Protein AF-A0A0F9M848-F1 (afdb_monomer_lite)

Secondary structure (DSSP, 8-state):
-----HHHHHHHTT---SEEEEEEETTHHHHHHTTHHHHHHH--EEEEEEE-------

Sequence (58 aa):
VESTTIDSYVKERNLKVGLIKLDIEGHGLKALEGAKNTIKKYKPMLLISIYIQKGVNN

Radius of gyration: 12.99 Å; chains: 1; bounding box: 37×25×25 Å

Organism: NCBI:txid412755

Foldseek 3Di:
DDDAAPVVVCVVVVDQAAEDEEDDAQCQVVNCVSCVVNCVPRVHHYHYDYHHDDDPPD

pLDDT: mean 90.26, std 12.96, range [45.19, 98.69]

Structure (mmCIF, N/CA/C/O backbone):
data_AF-A0A0F9M848-F1
#
_entry.id   AF-A0A0F9M848-F1
#
loop_
_atom_site.group_PDB
_atom_site.id
_atom_site.type_symbol
_atom_site.label_atom_id
_atom_site.label_alt_id
_atom_site.label_comp_id
_atom_site.label_asym_id
_atom_site.label_entity_id
_atom_site.l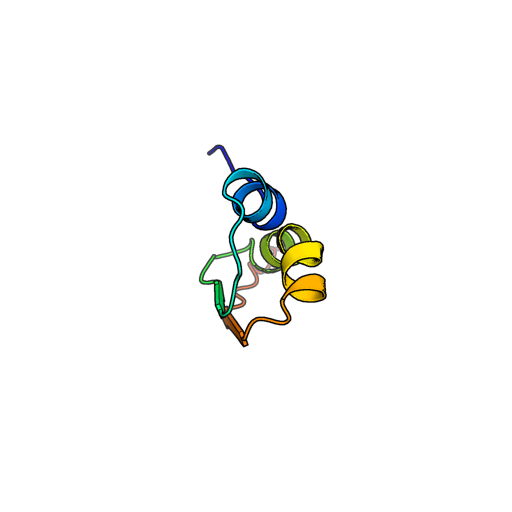abel_seq_id
_atom_site.pdbx_PDB_ins_code
_atom_site.Cartn_x
_atom_site.Cartn_y
_atom_site.Cartn_z
_atom_site.occupancy
_atom_site.B_iso_or_equiv
_atom_site.auth_seq_id
_atom_site.auth_comp_id
_atom_site.auth_asym_id
_atom_site.auth_atom_id
_atom_site.pdbx_PDB_model_num
ATOM 1 N N . VAL A 1 1 ? 14.641 9.142 -9.482 1.00 75.56 1 VAL A N 1
ATOM 2 C CA . VAL A 1 1 ? 13.304 9.747 -9.277 1.00 75.56 1 VAL A CA 1
ATOM 3 C C . VAL A 1 1 ? 12.930 9.523 -7.827 1.00 75.56 1 VAL A C 1
ATOM 5 O O . VAL A 1 1 ? 13.225 8.446 -7.321 1.00 75.56 1 VAL A O 1
ATOM 8 N N . GL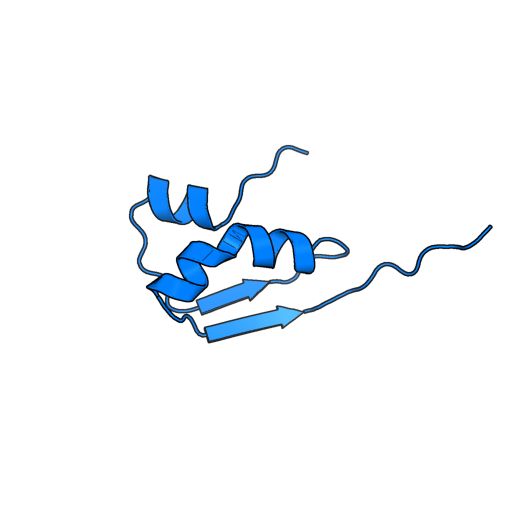U A 1 2 ? 12.367 10.519 -7.154 1.00 90.00 2 GLU A N 1
ATOM 9 C CA . GLU A 1 2 ? 11.884 10.356 -5.779 1.00 90.00 2 GLU A CA 1
ATOM 10 C C . GLU A 1 2 ? 10.605 9.504 -5.748 1.00 90.00 2 GLU A C 1
ATOM 12 O O . GLU A 1 2 ? 9.794 9.552 -6.672 1.00 90.00 2 GLU A O 1
ATOM 17 N N . SER A 1 3 ? 10.425 8.701 -4.697 1.00 92.12 3 SER A N 1
ATOM 18 C CA . SER A 1 3 ? 9.271 7.810 -4.533 1.00 92.12 3 SER A CA 1
ATOM 19 C C . SER A 1 3 ? 8.854 7.720 -3.068 1.00 92.12 3 SER A C 1
ATOM 21 O O . SER A 1 3 ? 9.711 7.765 -2.188 1.00 92.12 3 SER A O 1
ATOM 23 N N . THR A 1 4 ? 7.561 7.514 -2.811 1.00 96.50 4 THR A N 1
ATOM 24 C CA . THR A 1 4 ? 7.007 7.251 -1.471 1.00 96.50 4 THR A CA 1
ATOM 25 C C . THR A 1 4 ? 6.279 5.904 -1.429 1.00 96.50 4 THR A C 1
ATOM 27 O O . THR A 1 4 ? 6.105 5.247 -2.457 1.00 9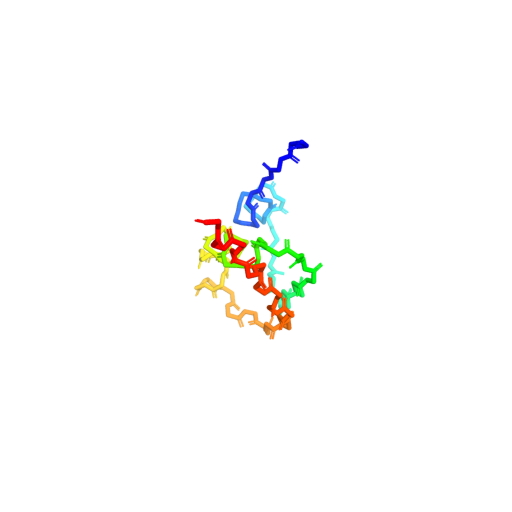6.50 4 THR A O 1
ATOM 30 N N . THR A 1 5 ? 5.854 5.479 -0.241 1.00 98.00 5 THR A N 1
ATOM 31 C CA . THR A 1 5 ? 5.044 4.272 -0.048 1.00 98.00 5 THR A CA 1
ATOM 32 C C . THR A 1 5 ? 3.553 4.602 -0.113 1.00 98.00 5 THR A C 1
ATOM 34 O O . THR A 1 5 ? 3.123 5.721 0.183 1.00 98.00 5 THR A O 1
ATOM 37 N N . ILE A 1 6 ? 2.738 3.609 -0.473 1.00 98.06 6 ILE A N 1
ATOM 38 C CA . ILE A 1 6 ? 1.277 3.755 -0.462 1.00 98.06 6 ILE A CA 1
ATOM 39 C C . ILE A 1 6 ? 0.788 3.998 0.972 1.00 98.06 6 ILE A C 1
ATOM 41 O O . ILE A 1 6 ? -0.082 4.837 1.183 1.00 98.06 6 ILE A O 1
ATOM 45 N N . ASP A 1 7 ? 1.387 3.338 1.964 1.00 98.69 7 ASP A N 1
ATOM 46 C CA . ASP A 1 7 ? 1.050 3.515 3.376 1.00 98.69 7 ASP A CA 1
ATOM 47 C C . ASP A 1 7 ? 1.254 4.955 3.863 1.00 98.69 7 ASP A C 1
ATOM 49 O O . ASP A 1 7 ? 0.355 5.506 4.505 1.00 98.69 7 ASP A O 1
ATOM 53 N N . SER A 1 8 ? 2.394 5.584 3.544 1.00 98.62 8 SER A N 1
ATOM 54 C CA . SER A 1 8 ? 2.650 6.984 3.910 1.00 98.62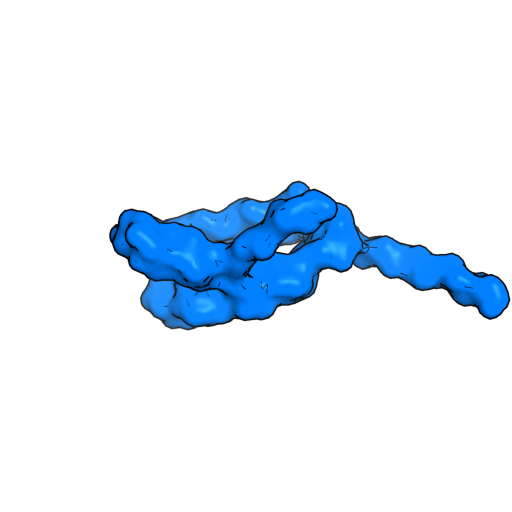 8 SER A CA 1
ATOM 55 C C . SER A 1 8 ? 1.642 7.912 3.240 1.00 98.62 8 SER A C 1
ATOM 57 O O . SER A 1 8 ? 0.983 8.697 3.920 1.00 98.62 8 SER A O 1
ATOM 59 N N . TYR A 1 9 ? 1.429 7.741 1.933 1.00 98.38 9 TYR A N 1
ATOM 60 C CA . TYR A 1 9 ? 0.492 8.561 1.167 1.00 98.38 9 TYR A CA 1
ATOM 61 C C . TYR A 1 9 ? -0.948 8.467 1.698 1.00 98.38 9 TYR A C 1
ATOM 63 O O . TYR A 1 9 ? -1.646 9.474 1.834 1.00 98.38 9 TYR A O 1
ATOM 71 N N . VAL A 1 10 ? -1.398 7.256 2.036 1.00 98.44 10 VAL A N 1
ATOM 72 C CA . VAL A 1 10 ? -2.730 7.000 2.599 1.00 98.44 10 VAL A CA 1
ATOM 73 C C . VAL A 1 10 ? -2.867 7.599 3.994 1.00 98.44 10 VAL A C 1
ATOM 75 O O . VAL A 1 10 ? -3.905 8.189 4.300 1.00 98.44 10 VAL A O 1
ATOM 78 N N . LYS A 1 11 ? -1.836 7.466 4.838 1.00 98.31 11 LYS A N 1
ATOM 79 C CA . LYS A 1 11 ? -1.835 7.989 6.209 1.00 98.31 11 LYS A CA 1
ATOM 80 C C . LYS A 1 11 ? -1.860 9.515 6.230 1.00 98.31 11 LYS A C 1
ATOM 82 O O . LYS A 1 11 ? -2.705 10.086 6.912 1.00 98.31 11 LYS A O 1
ATOM 87 N N . GLU A 1 12 ? -0.972 10.161 5.480 1.00 98.44 12 GLU A N 1
ATOM 88 C CA . GLU A 1 12 ? -0.838 11.625 5.429 1.00 98.44 12 GLU A CA 1
ATOM 89 C C . GLU A 1 12 ? -2.115 12.311 4.938 1.00 98.44 12 GLU A C 1
ATOM 91 O O . GLU A 1 12 ? -2.443 13.412 5.372 1.00 98.44 12 GLU A O 1
ATOM 96 N N . ARG A 1 13 ? -2.864 11.640 4.059 1.00 98.31 13 ARG A N 1
ATOM 97 C CA . ARG A 1 13 ? -4.107 12.157 3.471 1.00 98.31 13 ARG A CA 1
ATOM 98 C C . ARG A 1 13 ? -5.374 11.611 4.125 1.00 98.31 13 ARG A C 1
ATOM 100 O O . ARG A 1 13 ? -6.466 11.910 3.654 1.00 98.31 13 ARG A O 1
ATOM 107 N N . ASN A 1 14 ? -5.237 10.811 5.183 1.00 97.62 14 ASN A N 1
ATOM 108 C CA . ASN A 1 14 ? -6.340 10.163 5.895 1.00 97.62 14 ASN A CA 1
ATOM 109 C C . ASN A 1 14 ? -7.336 9.436 4.961 1.00 97.62 14 ASN A C 1
ATOM 111 O O . ASN A 1 14 ? -8.554 9.571 5.082 1.00 97.62 14 ASN A O 1
ATOM 115 N N . LEU A 1 15 ? -6.815 8.672 3.995 1.00 98.25 15 LEU A N 1
ATOM 116 C CA . LEU A 1 15 ? -7.632 7.997 2.986 1.00 98.25 15 LEU A CA 1
ATOM 117 C C . LEU A 1 15 ? -8.197 6.665 3.501 1.00 98.25 15 LEU A C 1
ATOM 119 O O . LEU A 1 15 ? -7.547 5.927 4.249 1.00 98.25 15 LEU A O 1
ATOM 123 N N . LYS A 1 16 ? -9.396 6.319 3.018 1.00 98.19 16 LYS A N 1
ATOM 124 C CA . LYS A 1 16 ? -9.978 4.973 3.094 1.00 98.19 16 LYS A CA 1
ATOM 125 C C . LYS A 1 16 ? -9.915 4.347 1.704 1.00 98.19 16 LYS A C 1
ATOM 127 O O . LYS A 1 16 ? -10.512 4.866 0.767 1.00 98.19 16 LYS A O 1
ATOM 132 N N . VAL A 1 17 ? -9.178 3.250 1.567 1.00 98.31 17 VAL A N 1
ATOM 133 C CA . VAL A 1 17 ? -8.843 2.680 0.254 1.00 98.31 17 VAL A CA 1
ATOM 134 C C . VAL A 1 17 ? -9.721 1.468 -0.041 1.00 98.31 17 VAL A C 1
ATOM 136 O O . VAL A 1 17 ? -9.724 0.518 0.732 1.00 98.31 17 VAL A O 1
ATOM 139 N N . GLY A 1 18 ? -10.457 1.498 -1.157 1.00 98.50 18 GLY A N 1
ATOM 140 C CA . GLY A 1 18 ? -11.285 0.375 -1.627 1.00 98.50 18 GLY A CA 1
ATOM 141 C C . GLY A 1 18 ? -10.673 -0.434 -2.777 1.00 98.50 18 GLY A C 1
ATOM 142 O O . GLY A 1 18 ? -11.026 -1.596 -2.960 1.00 98.50 18 GLY A O 1
ATOM 143 N N . LEU A 1 19 ? -9.735 0.151 -3.524 1.00 98.12 19 LEU A N 1
ATOM 144 C CA . LEU A 1 19 ? -9.047 -0.469 -4.658 1.00 98.12 19 LEU A CA 1
ATOM 145 C C . LEU A 1 19 ? -7.598 0.022 -4.706 1.00 98.12 19 LEU A C 1
ATOM 147 O O . LEU A 1 19 ? -7.343 1.212 -4.529 1.00 98.12 19 LEU A O 1
ATOM 151 N N . ILE A 1 20 ? -6.669 -0.884 -4.997 1.00 97.38 20 ILE A N 1
ATOM 152 C CA . ILE A 1 20 ? -5.296 -0.560 -5.383 1.00 97.38 20 ILE A CA 1
ATOM 153 C C . ILE A 1 20 ? -5.061 -1.147 -6.775 1.00 97.38 20 ILE A C 1
ATOM 155 O O . ILE A 1 20 ? -5.128 -2.363 -6.953 1.00 97.38 20 ILE A O 1
ATOM 159 N N . LYS A 1 21 ? -4.769 -0.283 -7.753 1.00 96.12 21 LYS A N 1
ATOM 160 C CA . LYS A 1 21 ? -4.275 -0.685 -9.074 1.00 96.12 21 LYS A CA 1
ATOM 161 C C . LYS A 1 21 ? -2.760 -0.485 -9.123 1.00 96.12 21 LYS A C 1
ATOM 163 O O . LYS A 1 21 ? -2.295 0.619 -8.852 1.00 96.12 21 LYS A O 1
ATOM 168 N N . LEU A 1 22 ? -2.010 -1.523 -9.484 1.00 93.50 22 LEU A N 1
ATOM 169 C CA . LEU A 1 22 ? -0.563 -1.464 -9.698 1.00 93.50 22 LEU A CA 1
ATOM 170 C C . LEU A 1 22 ? -0.242 -1.840 -11.142 1.00 93.50 22 LEU A C 1
ATOM 172 O O . LEU A 1 22 ? -0.506 -2.962 -11.561 1.00 93.50 22 LEU A O 1
ATOM 176 N N . ASP A 1 23 ? 0.344 -0.900 -11.874 1.00 91.62 23 ASP A N 1
ATOM 177 C CA . ASP A 1 23 ? 0.818 -1.081 -13.247 1.00 91.62 23 ASP A CA 1
ATOM 178 C C . ASP A 1 23 ? 2.201 -0.430 -13.358 1.00 91.62 23 ASP A C 1
ATOM 180 O O . ASP A 1 23 ? 2.341 0.725 -13.754 1.00 91.62 23 ASP A O 1
ATOM 184 N N . ILE A 1 24 ? 3.206 -1.131 -12.825 1.00 86.75 24 ILE A N 1
ATOM 185 C CA . ILE A 1 24 ? 4.582 -0.642 -12.694 1.00 86.75 24 ILE A CA 1
ATOM 186 C C . ILE A 1 24 ? 5.570 -1.747 -13.075 1.00 86.75 24 ILE A C 1
ATOM 188 O O . ILE A 1 24 ? 5.454 -2.890 -12.625 1.00 86.75 24 ILE A O 1
ATOM 192 N N . GLU A 1 25 ? 6.571 -1.412 -13.883 1.00 87.00 25 GLU A N 1
ATOM 193 C CA . GLU A 1 25 ? 7.590 -2.362 -14.332 1.00 87.00 25 GLU A CA 1
ATOM 194 C C . GLU A 1 25 ? 8.695 -2.540 -13.275 1.00 87.00 25 GLU A C 1
ATOM 196 O O . GLU A 1 25 ? 9.206 -1.567 -12.712 1.00 87.00 25 GLU A O 1
ATOM 201 N N . GLY A 1 26 ? 9.049 -3.789 -12.948 1.00 84.56 26 GLY A N 1
ATOM 202 C CA . GLY A 1 26 ? 10.175 -4.132 -12.063 1.00 84.56 26 GLY A CA 1
ATOM 203 C C . GLY A 1 26 ? 10.005 -3.791 -10.573 1.00 84.56 26 GLY A C 1
ATOM 204 O O . GLY A 1 26 ? 10.780 -4.265 -9.744 1.00 84.56 26 GLY A O 1
ATOM 205 N N . HIS A 1 27 ? 8.983 -3.015 -10.199 1.00 86.69 27 HIS A N 1
ATOM 206 C CA . HIS A 1 27 ? 8.803 -2.488 -8.838 1.00 86.69 27 HIS A CA 1
ATOM 207 C C . HIS A 1 27 ? 7.525 -2.975 -8.138 1.00 86.69 27 HIS A C 1
ATOM 209 O O . HIS A 1 27 ? 7.273 -2.588 -6.997 1.00 86.69 27 HIS A O 1
ATOM 215 N N . GLY A 1 28 ? 6.744 -3.857 -8.776 1.00 88.38 28 GLY A N 1
ATOM 216 C CA . GLY A 1 28 ? 5.459 -4.350 -8.258 1.00 88.38 28 GLY A CA 1
ATOM 217 C C . GLY A 1 28 ? 5.536 -4.899 -6.830 1.00 88.38 28 GLY A C 1
ATOM 218 O O . GLY A 1 28 ? 4.757 -4.498 -5.968 1.00 88.38 28 GLY A O 1
ATOM 219 N N . LEU A 1 29 ? 6.529 -5.749 -6.545 1.00 90.00 29 LEU A N 1
ATOM 220 C CA . LEU A 1 29 ? 6.715 -6.333 -5.209 1.00 90.00 29 LEU A CA 1
ATOM 221 C C . LEU A 1 29 ? 7.061 -5.279 -4.148 1.00 90.00 29 LEU A C 1
ATOM 223 O O . LEU A 1 29 ? 6.515 -5.311 -3.048 1.00 90.00 29 LEU A O 1
ATOM 227 N N . LYS A 1 30 ? 7.925 -4.311 -4.485 1.00 93.19 30 LYS A N 1
ATOM 228 C CA . LYS A 1 30 ? 8.281 -3.214 -3.572 1.00 93.19 30 LYS A CA 1
ATOM 229 C C . LYS A 1 30 ? 7.073 -2.321 -3.274 1.00 93.19 30 LYS A C 1
ATOM 231 O O . LYS A 1 30 ? 6.890 -1.919 -2.128 1.00 93.19 30 LYS A O 1
ATOM 236 N N . ALA A 1 31 ? 6.226 -2.048 -4.269 1.00 94.19 31 ALA A N 1
ATOM 237 C CA . ALA A 1 31 ? 5.001 -1.276 -4.067 1.00 94.19 31 ALA A CA 1
ATOM 238 C C . ALA A 1 31 ? 3.983 -2.006 -3.178 1.00 94.19 31 ALA A C 1
ATOM 240 O O . ALA A 1 31 ? 3.359 -1.367 -2.333 1.00 94.19 31 ALA A O 1
ATOM 241 N N . LEU A 1 32 ? 3.852 -3.331 -3.316 1.00 95.06 32 LEU A N 1
ATOM 242 C CA . LEU A 1 32 ? 3.007 -4.136 -2.430 1.00 95.06 32 LEU A CA 1
ATOM 243 C C . LEU A 1 32 ? 3.497 -4.112 -0.980 1.00 95.06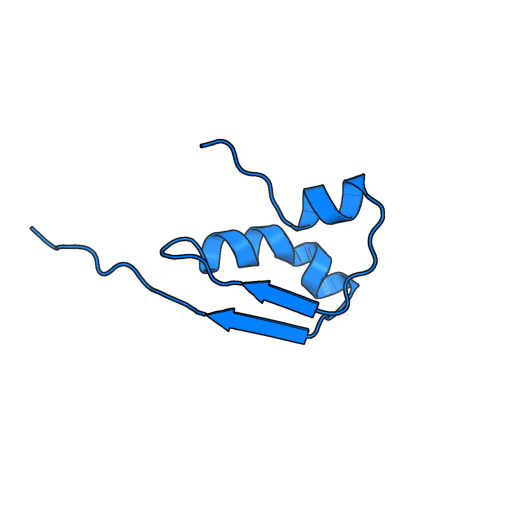 32 LEU A C 1
ATOM 245 O O . LEU A 1 32 ? 2.681 -3.934 -0.076 1.00 95.06 32 LEU A O 1
ATOM 249 N N . GLU A 1 33 ? 4.809 -4.221 -0.747 1.00 96.56 33 GLU A N 1
ATOM 250 C CA . GLU A 1 33 ? 5.356 -4.104 0.613 1.00 96.56 33 GLU A CA 1
ATOM 251 C C . GLU A 1 33 ? 5.114 -2.698 1.184 1.00 96.56 33 GLU A C 1
ATOM 253 O O . GLU A 1 33 ? 4.698 -2.557 2.333 1.00 96.56 33 GLU A O 1
ATOM 258 N N . GLY A 1 34 ? 5.253 -1.656 0.358 1.00 97.69 34 GLY A N 1
ATOM 259 C CA . GLY A 1 34 ? 4.911 -0.279 0.721 1.00 97.69 34 GLY A CA 1
ATOM 260 C C . GLY A 1 34 ? 3.412 -0.008 0.931 1.00 97.69 34 GLY A C 1
ATOM 261 O O . GLY A 1 34 ? 3.060 1.090 1.351 1.00 97.69 34 GLY A O 1
ATOM 262 N N . ALA A 1 35 ? 2.526 -0.963 0.640 1.00 98.00 35 ALA A N 1
ATOM 263 C CA . ALA A 1 35 ? 1.075 -0.862 0.838 1.00 98.00 35 ALA A CA 1
ATOM 264 C C . ALA A 1 35 ? 0.553 -1.784 1.951 1.00 98.00 35 ALA A C 1
ATOM 266 O O . ALA A 1 35 ? -0.659 -1.909 2.149 1.00 98.00 35 ALA A O 1
ATOM 267 N N . LYS A 1 36 ? 1.443 -2.494 2.648 1.00 98.56 36 LYS A N 1
ATOM 268 C CA . LYS A 1 36 ? 1.097 -3.604 3.539 1.00 98.56 36 LYS A CA 1
ATOM 269 C C . LYS A 1 36 ? 0.125 -3.214 4.646 1.00 98.56 36 LYS A C 1
ATOM 271 O O . LYS A 1 36 ? -0.802 -3.978 4.926 1.00 98.56 36 LYS A O 1
ATOM 276 N N . ASN A 1 37 ? 0.299 -2.053 5.280 1.00 98.69 37 ASN A N 1
ATOM 277 C CA . ASN A 1 37 ? -0.601 -1.629 6.353 1.00 98.69 37 ASN A CA 1
ATOM 278 C C . ASN A 1 37 ? -1.963 -1.202 5.800 1.00 98.69 37 ASN A C 1
ATOM 280 O O . ASN A 1 37 ? -2.993 -1.548 6.377 1.00 98.69 37 ASN A O 1
ATOM 284 N N . THR A 1 38 ? -1.979 -0.525 4.652 1.00 98.69 38 THR A N 1
ATOM 285 C CA . THR A 1 38 ? -3.195 -0.144 3.921 1.00 98.69 38 THR A CA 1
ATOM 286 C C . THR A 1 38 ? -4.001 -1.377 3.525 1.00 98.69 38 THR A C 1
ATOM 288 O O . THR A 1 38 ? -5.205 -1.436 3.783 1.00 98.69 38 THR A O 1
ATOM 291 N N . ILE A 1 39 ? -3.337 -2.395 2.968 1.00 98.56 39 ILE A N 1
ATOM 292 C CA . ILE A 1 39 ? -3.959 -3.660 2.563 1.00 98.56 39 ILE A CA 1
ATOM 293 C C . ILE A 1 39 ? -4.559 -4.374 3.776 1.00 98.56 39 ILE A C 1
ATOM 295 O O . ILE A 1 39 ? -5.729 -4.753 3.749 1.00 98.56 39 ILE A O 1
ATOM 299 N N . LYS A 1 40 ? -3.795 -4.513 4.867 1.00 98.50 40 LYS A N 1
ATOM 300 C CA . LYS A 1 40 ? -4.274 -5.164 6.097 1.00 98.50 40 LYS A CA 1
ATOM 301 C C . LYS A 1 40 ? -5.454 -4.428 6.730 1.00 98.50 40 LYS A C 1
ATOM 303 O O . LYS A 1 40 ? -6.389 -5.076 7.196 1.00 98.50 40 LYS A O 1
ATOM 308 N N . LYS A 1 41 ? -5.408 -3.092 6.754 1.00 98.50 41 LYS A N 1
ATOM 309 C CA . LYS A 1 41 ? -6.423 -2.251 7.398 1.00 98.50 41 LYS A CA 1
ATOM 310 C C . LYS A 1 41 ? -7.727 -2.211 6.609 1.00 98.50 41 LYS A C 1
ATOM 312 O O . LYS A 1 41 ? -8.792 -2.367 7.197 1.00 98.50 41 LYS A O 1
ATOM 317 N N . TYR A 1 42 ? -7.649 -1.963 5.303 1.00 98.50 42 TYR A N 1
ATOM 318 C CA . TYR A 1 42 ? -8.832 -1.665 4.494 1.00 98.50 42 TYR A CA 1
ATOM 319 C C . TYR A 1 42 ? -9.300 -2.821 3.614 1.00 98.50 42 TYR A C 1
ATOM 321 O O . TYR A 1 42 ? -10.415 -2.755 3.107 1.00 98.50 42 TYR A O 1
ATOM 329 N N . LYS A 1 43 ? -8.486 -3.875 3.453 1.00 98.31 43 LYS A N 1
ATOM 330 C CA . LYS A 1 43 ? -8.761 -5.023 2.573 1.00 98.31 43 LYS A CA 1
ATOM 331 C C . LYS A 1 43 ? -9.294 -4.598 1.190 1.00 98.31 43 LYS A C 1
ATOM 333 O O . LYS A 1 43 ? -10.354 -5.069 0.777 1.00 98.31 43 LYS A O 1
ATOM 338 N N . PRO A 1 44 ? -8.599 -3.681 0.491 1.00 98.44 44 PRO A N 1
ATOM 339 C CA . PRO A 1 44 ? -9.044 -3.212 -0.810 1.00 98.44 44 PRO A CA 1
ATOM 340 C C . PRO A 1 44 ? -8.993 -4.342 -1.841 1.00 98.44 44 PRO A C 1
ATOM 342 O O . PRO A 1 44 ? -8.202 -5.280 -1.720 1.00 98.44 44 PRO A O 1
ATOM 345 N N . MET A 1 45 ? -9.778 -4.205 -2.905 1.00 98.44 45 MET A N 1
ATOM 346 C CA . MET A 1 45 ? -9.562 -4.982 -4.121 1.00 98.44 45 MET A CA 1
ATOM 347 C C . MET A 1 45 ? -8.166 -4.667 -4.678 1.00 98.44 45 MET A C 1
ATOM 349 O O . MET A 1 45 ? -7.730 -3.516 -4.650 1.00 98.44 45 MET A O 1
ATOM 353 N N . LEU A 1 46 ? -7.457 -5.679 -5.175 1.00 96.88 46 LEU A N 1
ATOM 354 C CA . LEU A 1 46 ? -6.122 -5.521 -5.751 1.00 96.88 46 LEU A CA 1
ATOM 355 C C . LEU A 1 46 ? -6.164 -5.872 -7.239 1.00 96.88 46 LEU A C 1
ATOM 357 O O . LEU A 1 46 ? -6.495 -7.000 -7.596 1.00 96.88 46 LEU A O 1
ATOM 361 N N . LEU A 1 47 ? -5.807 -4.914 -8.094 1.00 96.19 47 LEU A N 1
ATOM 362 C CA . LEU A 1 47 ? -5.622 -5.109 -9.532 1.00 96.19 47 LEU A CA 1
ATOM 363 C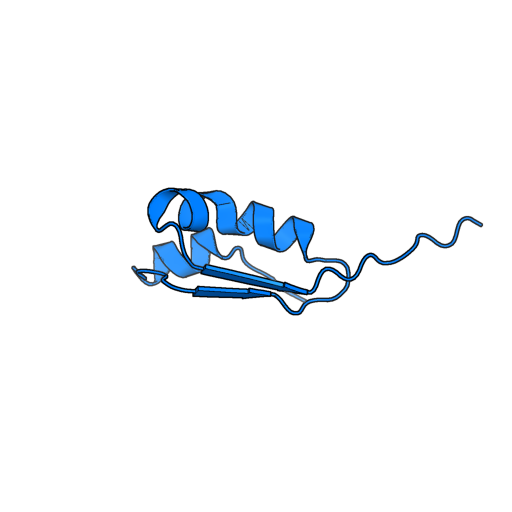 C . LEU A 1 47 ? -4.141 -4.902 -9.854 1.00 96.19 47 LEU A C 1
ATOM 365 O O . LEU A 1 47 ? -3.676 -3.768 -9.932 1.00 96.19 47 LEU A O 1
ATOM 369 N N . ILE A 1 48 ? -3.386 -5.992 -9.978 1.00 91.06 48 ILE A N 1
ATOM 370 C CA . ILE A 1 48 ? -1.920 -5.946 -10.031 1.00 91.06 48 ILE A CA 1
ATOM 371 C C . ILE A 1 48 ? -1.434 -6.543 -11.347 1.00 91.06 48 ILE A C 1
ATOM 373 O O . ILE A 1 48 ? -1.670 -7.719 -11.620 1.00 91.06 48 ILE A O 1
ATOM 377 N N . SER A 1 49 ? -0.678 -5.756 -12.103 1.00 89.50 49 SER A N 1
ATOM 378 C CA . SER A 1 49 ? 0.153 -6.231 -13.203 1.00 89.50 49 SER A CA 1
ATOM 379 C C . SER A 1 49 ? 1.577 -6.445 -12.683 1.00 89.50 49 SER A C 1
ATOM 381 O O . SER A 1 49 ? 2.252 -5.491 -12.294 1.00 89.50 49 SER A O 1
ATOM 383 N N . ILE A 1 50 ? 2.036 -7.700 -12.622 1.00 76.88 50 ILE A N 1
ATOM 384 C CA . ILE A 1 50 ? 3.401 -8.027 -12.183 1.00 76.88 50 ILE A CA 1
ATOM 385 C C . ILE A 1 50 ? 4.278 -8.259 -13.409 1.00 76.88 50 ILE A C 1
ATOM 387 O O . ILE A 1 50 ? 4.205 -9.309 -14.044 1.00 76.88 50 ILE A O 1
ATOM 391 N N . TYR A 1 51 ? 5.156 -7.297 -13.685 1.00 77.81 51 TYR A N 1
ATOM 392 C CA . TYR A 1 51 ? 6.207 -7.430 -14.689 1.00 77.81 51 TYR A CA 1
ATOM 393 C C . TYR A 1 51 ? 7.549 -7.630 -13.990 1.00 77.81 51 TYR A C 1
ATOM 395 O O . TYR A 1 51 ? 8.090 -6.715 -13.361 1.00 77.81 51 TYR A O 1
ATOM 403 N N . ILE A 1 52 ? 8.063 -8.856 -14.063 1.00 67.81 52 ILE A N 1
ATOM 404 C CA . ILE A 1 52 ? 9.370 -9.214 -13.513 1.00 67.81 52 ILE A CA 1
ATOM 405 C C . ILE A 1 52 ? 10.421 -8.881 -14.567 1.00 67.81 52 ILE A C 1
ATOM 407 O O . ILE A 1 52 ? 10.415 -9.459 -15.654 1.00 67.81 52 ILE A O 1
ATOM 411 N N . GLN A 1 53 ? 11.344 -7.981 -14.234 1.00 66.12 53 GLN A N 1
ATOM 412 C CA . GLN A 1 53 ? 12.522 -7.764 -15.061 1.00 66.12 53 GLN A CA 1
ATOM 413 C C . GLN A 1 53 ? 13.414 -9.004 -14.911 1.00 66.12 53 GLN A C 1
ATOM 415 O O . GLN A 1 53 ? 13.898 -9.299 -13.816 1.00 66.12 53 GLN A O 1
ATOM 420 N N . LYS A 1 54 ? 13.563 -9.792 -15.982 1.00 63.38 54 LYS A N 1
ATOM 421 C CA . LYS A 1 54 ? 14.502 -10.917 -15.978 1.00 63.38 54 LYS A CA 1
ATOM 422 C C . LYS A 1 54 ? 15.908 -10.340 -15.858 1.00 63.38 54 LYS A C 1
ATOM 424 O O . LYS A 1 54 ? 16.299 -9.519 -16.682 1.00 63.38 54 LYS A O 1
ATOM 429 N N . GLY A 1 55 ? 16.649 -10.764 -14.836 1.00 61.97 55 GLY A N 1
ATOM 430 C CA . GLY A 1 55 ? 18.075 -10.480 -14.762 1.00 61.97 55 GLY A CA 1
ATOM 431 C C . GLY A 1 55 ? 18.748 -11.029 -16.015 1.00 61.97 55 GLY A C 1
ATOM 432 O O . GLY A 1 55 ? 18.592 -12.210 -16.333 1.00 61.97 55 GLY A O 1
ATOM 433 N N . VAL A 1 56 ? 19.453 -10.170 -16.748 1.00 60.81 56 VAL A N 1
ATOM 434 C CA . VAL A 1 56 ? 20.444 -10.632 -17.717 1.00 60.81 56 VAL A CA 1
ATOM 435 C C . VAL A 1 56 ? 21.571 -11.221 -16.876 1.00 60.81 56 VAL A C 1
ATOM 437 O O . VAL A 1 56 ? 22.325 -10.485 -16.245 1.00 60.81 56 VAL A O 1
ATOM 440 N N . ASN A 1 57 ? 21.615 -12.548 -16.786 1.00 50.94 57 ASN A N 1
ATOM 441 C CA . ASN A 1 57 ? 22.797 -13.242 -16.295 1.00 50.94 57 ASN A CA 1
ATOM 442 C C . ASN A 1 57 ? 23.874 -13.056 -17.372 1.00 50.94 57 ASN A C 1
ATOM 444 O O . ASN A 1 57 ? 23.764 -13.659 -18.440 1.00 50.94 57 ASN A O 1
ATOM 448 N N . ASN A 1 58 ? 24.836 -12.170 -17.109 1.00 45.19 58 ASN A N 1
ATOM 449 C CA . ASN A 1 58 ? 26.125 -12.163 -17.801 1.00 45.19 58 ASN A CA 1
ATOM 450 C C . ASN A 1 58 ? 27.004 -13.278 -17.238 1.00 45.19 58 ASN A C 1
ATOM 452 O O . ASN A 1 58 ? 27.020 -13.418 -15.993 1.00 45.19 58 ASN A O 1
#

InterPro domains:
  IPR006342 Methyltransferase FkbM [PF05050] (1-52)
  IPR006342 Methyltransferase FkbM [TIGR01444] (1-50)
  IPR029063 S-adenosyl-L-methionine-dependent methyltransferase superfamily [G3DSA:3.40.50.150] (1-57)
  IPR029063 S-adenosyl-L-methionine-dependent methyltransferase superfamily [SSF53335] (1-51)